Protein 3CK2 (pdb70)

Solvent-accessible surface area: 8271 Å² total

Sequence (171 aa):
AAKQTIIVSDSHGDSLIVEEVRDRYVGKVDAVFHNGDSELRPDSPLWEGIRVVKGNDFYAGYPERLVTELGSTKIIQTHGHLFDINFNFQKLDYWAQEEEAAICLYGHLHVPSAWLEGKILFLNPGSISQPRGTIRECLYARVEIDDSYFKVDFLTRDHEVYPGLSKEFSR

Secondary structure (DSSP, 8-state):
---EEEE----TT-HHHHHHHHHHHTTTSSEEEE-S---S-TT-GGGTTEEE------STT--SEEEEEETTEEEEEE-SGGGTTTT-SHHHHHHHHHTT-SEEE--SS--EEEEEETTEEEEEE--SSS--TT--S--EEEEEE-SSEEEEEEE-TTS-BPTT--EEEE-

Organism: Streptococcus pneumoniae serotype 4 (strain ATCC BAA-334 / TIGR4) (NCBI:txid170187)

B-factor: mean 24.15, std 7.86, range [8.37, 61.08]

GO terms:
  GO:0005515 protein binding (F, IPI)

Radius of gyration: 14.59 Å; Cα contacts (8 Å, |Δi|>4): 403; chains: 1; bounding box: 37×38×32 Å

Foldseek 3Di:
DDKFKEWEEQCAQPLVLLLVVCVVPQVPGQAYEYQENNLDDPPPPSCVRYQYAYDVNDDPDGHQKDWDCRPPAIEIGHACVVQVCVVPCPSVVVVCVVVVGQEYEYEPPLEFDWDADPNYIYTYQHAQHQHDDPDRFRWIWMWMDDQFWTWIFIAGSVGHGDPPHIDIDTD

Nearest PDB structures (foldseek):
  3ck2-assembly1_A  TM=1.004E+00  e=2.882E-40  Streptococcus pneumoniae TIGR4
  2a22-assembly1_A  TM=7.264E-01  e=3.451E-12  Cryptosporidium parvum
  5xcj-assembly1_A  TM=7.190E-01  e=1.284E-11  Entamoeba histolytica
  5xch-assembly2_B  TM=7.355E-01  e=2.722E-11  Entamoeba histolytica
  5xck-assembly2_B  TM=7.051E-01  e=3.284E-11  Entamoeba histolytica

Structure (mmCIF, N/CA/C/O backbone):
data_3CK2
#
_entry.id   3CK2
#
_cell.length_a   112.467
_cell.length_b   112.467
_cell.length_c   112.467
_cell.angle_alpha   90.00
_cell.angle_beta   90.00
_cell.angle_gamma   90.00
#
_symmetry.space_group_name_H-M   'I 21 3'
#
loop_
_entity.id
_entity.type
_entity.pdbx_description
1 polymer 'Conserved uncharacterized protein (predicted phosphoesterase COG0622)'
2 non-polymer 'MANGANESE (II) ION'
3 non-polymer 'CHLORIDE ION'
4 non-polymer 'S,R MESO-TARTARIC ACID'
5 water water
#
loop_
_atom_site.group_PDB
_atom_site.id
_atom_site.type_symbol
_atom_site.label_atom_id
_atom_site.label_alt_id
_atom_site.label_comp_id
_atom_site.label_asym_id
_atom_site.label_entity_id
_atom_site.label_seq_id
_atom_site.pdbx_PDB_ins_code
_atom_site.Cartn_x
_atom_site.Cartn_y
_atom_site.Cartn_z
_atom_site.occupancy
_atom_site.B_iso_or_equiv
_atom_site.auth_seq_id
_atom_site.auth_comp_id
_atom_site.auth_asym_id
_atom_site.auth_atom_id
_atom_site.pdbx_PDB_model_num
ATOM 1 N N . ALA A 1 3 ? 31.825 3.228 -21.717 1.00 16.61 0 ALA A N 1
ATOM 2 C CA . ALA A 1 3 ? 30.356 2.951 -21.717 1.00 17.13 0 ALA A CA 1
ATOM 3 C C . ALA A 1 3 ? 30.097 1.442 -21.783 1.00 17.31 0 ALA A C 1
ATOM 4 O O . ALA A 1 3 ? 30.609 0.773 -22.680 1.00 18.13 0 ALA A O 1
ATOM 14 N N . ALA A 1 5 ? 28.426 -2.267 -22.342 1.00 16.91 2 ALA A N 1
ATOM 15 C CA . ALA A 1 5 ? 27.676 -2.804 -23.470 1.00 16.96 2 ALA A CA 1
ATOM 16 C C . ALA A 1 5 ? 26.265 -3.062 -22.972 1.00 17.02 2 ALA A C 1
ATOM 17 O O . ALA A 1 5 ? 26.064 -3.389 -21.805 1.00 17.67 2 ALA A O 1
ATOM 19 N N . LYS A 1 6 ? 25.293 -2.884 -23.862 1.00 17.14 3 LYS A N 1
ATOM 20 C CA . LYS A 1 6 ? 23.894 -3.009 -23.518 1.00 16.99 3 LYS A CA 1
ATOM 21 C C . LYS A 1 6 ? 23.592 -4.449 -23.143 1.00 16.48 3 LYS A C 1
ATOM 22 O O . LYS A 1 6 ? 24.153 -5.378 -23.715 1.00 16.56 3 LYS A O 1
ATOM 28 N N . GLN A 1 7 ? 22.743 -4.616 -22.131 1.00 15.93 4 GLN A N 1
ATOM 29 C CA . GLN A 1 7 ? 22.290 -5.919 -21.691 1.00 15.23 4 GLN A CA 1
ATOM 30 C C . GLN A 1 7 ? 20.788 -6.001 -21.899 1.00 14.91 4 GLN A C 1
ATOM 31 O O . GLN A 1 7 ? 20.095 -4.976 -21.971 1.00 15.01 4 GLN A O 1
ATOM 37 N N . THR A 1 8 ? 20.315 -7.229 -22.053 1.00 13.93 5 THR A N 1
ATOM 38 C CA . THR A 1 8 ? 18.908 -7.533 -22.149 1.00 14.28 5 THR A CA 1
ATOM 39 C C . THR A 1 8 ? 18.648 -8.712 -21.213 1.00 15.42 5 THR A C 1
ATOM 40 O O . THR A 1 8 ? 19.367 -9.712 -21.244 1.00 14.78 5 THR A O 1
ATOM 44 N N . ILE A 1 9 ? 17.644 -8.568 -20.354 1.00 16.98 6 ILE A N 1
ATOM 45 C CA . ILE A 1 9 ? 17.213 -9.680 -19.524 1.00 17.17 6 ILE A CA 1
ATOM 46 C C . ILE A 1 9 ? 15.734 -9.935 -19.788 1.00 18.09 6 ILE A C 1
ATOM 47 O O . ILE A 1 9 ? 14.983 -9.032 -20.201 1.00 18.72 6 ILE A O 1
ATOM 52 N N . ILE A 1 10 ? 15.368 -11.196 -19.619 1.00 18.99 7 ILE A N 1
ATOM 53 C CA . ILE A 1 10 ? 13.993 -11.692 -19.745 1.00 19.27 7 ILE A CA 1
ATOM 54 C C . ILE A 1 10 ? 13.581 -12.204 -18.375 1.00 20.24 7 ILE A C 1
ATOM 55 O O . ILE A 1 10 ? 14.326 -12.993 -17.747 1.00 21.56 7 ILE A O 1
ATOM 60 N N . VAL A 1 11 ? 12.436 -11.699 -17.893 1.00 20.98 8 VAL A N 1
ATOM 61 C CA . VAL A 1 11 ? 11.920 -11.994 -16.557 1.00 20.55 8 VAL A CA 1
ATOM 62 C C . VAL A 1 11 ? 10.488 -12.509 -16.682 1.00 21.24 8 VAL A C 1
ATOM 63 O O . VAL A 1 11 ? 9.653 -11.843 -17.305 1.00 21.06 8 VAL A O 1
ATOM 75 N N . SER A 1 13 ? 7.313 -15.089 -14.284 1.00 21.14 10 SER A N 1
ATOM 76 C CA . SER A 1 13 ? 6.886 -15.435 -12.941 1.00 20.84 10 SER A CA 1
ATOM 77 C C . SER A 1 13 ? 5.498 -15.984 -12.917 1.00 20.55 10 SER A C 1
ATOM 78 O O . SER A 1 13 ? 4.659 -15.626 -13.745 1.00 18.96 10 SER A O 1
ATOM 81 N N . ASP A 1 14 ? 5.245 -16.827 -11.903 1.00 21.45 11 ASP A N 1
ATOM 82 C CA . ASP A 1 14 ? 3.871 -17.243 -11.547 1.00 20.74 11 ASP A CA 1
ATOM 83 C C . ASP A 1 14 ? 3.197 -17.908 -12.758 1.00 20.94 11 ASP A C 1
ATOM 84 O O . ASP A 1 14 ? 2.071 -17.564 -13.166 1.00 20.86 11 ASP A O 1
ATOM 89 N N . SER A 1 15 ? 3.921 -18.907 -13.274 1.00 20.93 12 SER A N 1
ATOM 90 C CA . SER A 1 15 ? 3.538 -19.740 -14.415 1.00 20.31 12 S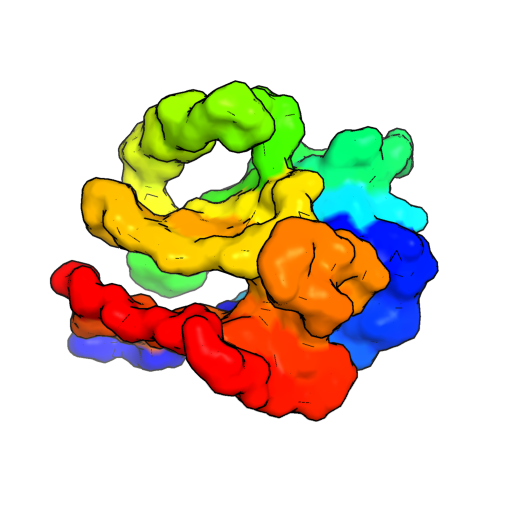ER A CA 1
ATOM 91 C C . SER A 1 15 ? 2.590 -20.910 -14.040 1.00 19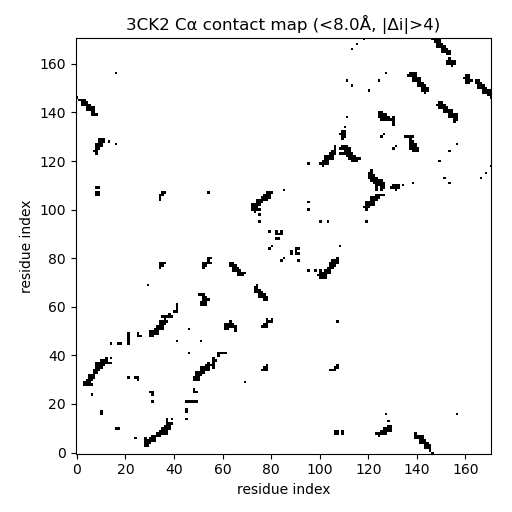.78 12 SER A C 1
ATOM 92 O O . SER A 1 15 ? 1.865 -21.390 -14.877 1.00 19.50 12 SER A O 1
ATOM 95 N N . HIS A 1 16 ? 2.619 -21.346 -12.787 1.00 19.57 13 HIS A N 1
ATOM 96 C CA . HIS A 1 16 ? 1.576 -22.174 -12.165 1.00 19.38 13 HIS A CA 1
ATOM 97 C C . HIS A 1 16 ? 1.193 -23.440 -12.927 1.00 19.24 13 HIS A C 1
ATOM 98 O O . HIS A 1 16 ? 0.028 -23.652 -13.301 1.00 18.13 13 HIS A O 1
ATOM 105 N N . GLY A 1 17 ? 2.199 -24.275 -13.128 1.00 18.77 14 GLY A N 1
ATOM 106 C CA . GLY A 1 17 ? 2.010 -25.590 -13.699 1.00 18.87 14 GLY A CA 1
ATOM 107 C C . GLY A 1 17 ? 2.043 -25.630 -15.213 1.00 19.05 14 GLY A C 1
ATOM 108 O O . GLY A 1 17 ? 1.959 -26.682 -15.793 1.00 18.6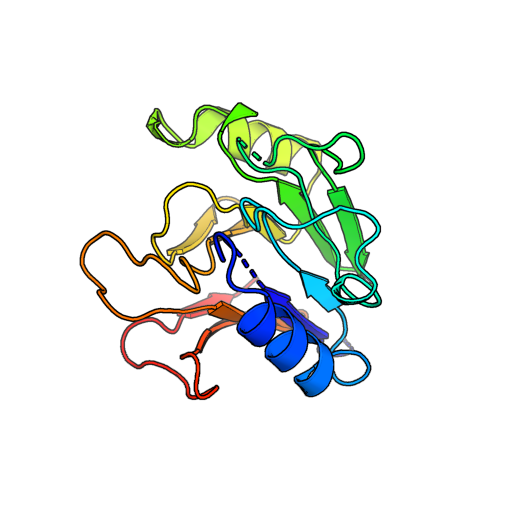6 14 GLY A O 1
ATOM 109 N N . ASP A 1 18 ? 2.200 -24.485 -15.854 1.00 20.09 15 ASP A N 1
ATOM 110 C CA . ASP A 1 18 ? 2.360 -24.425 -17.293 1.00 20.63 15 ASP A CA 1
ATOM 111 C C . ASP A 1 18 ? 3.855 -24.550 -17.610 1.00 21.12 15 ASP A C 1
ATOM 112 O O . ASP A 1 18 ? 4.635 -23.623 -17.451 1.00 21.23 15 ASP A O 1
ATOM 117 N N . SER A 1 19 ? 4.248 -25.745 -18.011 1.00 21.38 16 SER A N 1
ATOM 118 C CA . SER A 1 19 ? 5.613 -26.013 -18.357 1.00 22.21 16 SER A CA 1
ATOM 119 C C . SER A 1 19 ? 5.918 -25.697 -19.827 1.00 22.10 16 SER A C 1
ATOM 120 O O . SER A 1 19 ? 7.048 -25.371 -20.147 1.00 21.20 16 SER A O 1
ATOM 123 N N . LEU A 1 20 ? 4.915 -25.761 -20.708 1.00 23.27 17 LEU A N 1
ATOM 124 C CA . LEU A 1 20 ? 5.150 -25.457 -22.127 1.00 23.68 17 LEU A CA 1
ATOM 125 C C . LEU A 1 20 ? 5.543 -24.003 -22.264 1.00 23.38 17 LEU A C 1
ATOM 126 O O . LEU A 1 20 ? 6.412 -23.677 -23.078 1.00 22.30 17 LEU A O 1
ATOM 131 N N . ILE A 1 21 ? 4.939 -23.119 -21.464 1.00 23.44 18 ILE A N 1
ATOM 132 C CA . ILE A 1 21 ? 5.298 -21.685 -21.591 1.00 23.47 18 ILE A CA 1
ATOM 133 C C . ILE A 1 21 ? 6.720 -21.374 -21.108 1.00 23.41 18 ILE A C 1
ATOM 134 O O . ILE A 1 21 ? 7.425 -20.529 -21.668 1.00 24.46 18 ILE A O 1
ATOM 139 N N . VAL A 1 22 ? 7.129 -22.066 -20.066 1.00 23.82 19 VAL A N 1
ATOM 140 C CA . VAL A 1 22 ? 8.478 -21.942 -19.523 1.00 23.76 19 VAL A CA 1
ATOM 141 C C . VAL A 1 22 ? 9.531 -22.437 -20.534 1.00 23.63 19 VAL A C 1
ATOM 142 O O . VAL A 1 22 ? 10.554 -21.778 -20.745 1.00 23.70 19 VAL A O 1
ATOM 146 N N . GLU A 1 23 ? 9.262 -23.598 -21.136 1.00 23.90 20 GLU A N 1
ATOM 147 C CA . GLU A 1 23 ? 10.115 -24.187 -22.204 1.00 24.42 20 GLU A CA 1
ATOM 148 C C . GLU A 1 23 ? 10.213 -23.261 -23.430 1.00 23.94 20 GLU A C 1
ATOM 149 O O . GLU A 1 23 ? 11.274 -23.072 -23.990 1.00 23.30 20 GLU A O 1
ATOM 155 N N . GLU A 1 24 ? 9.075 -22.712 -23.836 1.00 24.72 21 GLU A N 1
ATOM 156 C CA . GLU A 1 24 ? 8.998 -21.825 -24.985 1.00 25.30 21 GLU A CA 1
ATOM 157 C C . GLU A 1 24 ? 9.834 -20.566 -24.785 1.00 24.89 21 GLU A C 1
ATOM 158 O O . GLU A 1 24 ? 10.559 -20.158 -25.688 1.00 26.04 21 GLU A O 1
ATOM 164 N N . VAL A 1 25 ? 9.738 -19.973 -23.605 1.00 23.89 22 VAL A N 1
ATOM 165 C CA . VAL A 1 25 ? 10.504 -18.770 -23.258 1.00 23.62 22 VAL A CA 1
ATOM 166 C C . VAL A 1 25 ? 12.015 -19.067 -23.071 1.00 23.43 22 VAL A C 1
ATOM 167 O O . VAL A 1 25 ? 12.875 -18.282 -23.525 1.00 22.56 22 VAL A O 1
ATOM 171 N N . ARG A 1 26 ? 12.328 -20.195 -22.424 1.00 23.65 23 ARG A N 1
ATOM 172 C CA . ARG A 1 26 ? 13.704 -20.677 -22.347 1.00 23.79 23 ARG A CA 1
ATOM 173 C C . ARG A 1 26 ? 14.309 -20.773 -23.755 1.00 23.25 23 ARG A C 1
ATOM 174 O O . ARG A 1 26 ? 15.338 -20.131 -24.054 1.00 22.66 23 ARG A O 1
ATOM 182 N N . ASP A 1 27 ? 13.665 -21.600 -24.577 1.00 22.62 24 ASP A N 1
ATOM 183 C CA . ASP A 1 27 ? 14.089 -21.888 -25.924 1.00 23.07 24 ASP A CA 1
ATOM 184 C C . ASP A 1 27 ? 14.258 -20.633 -26.782 1.00 22.97 24 ASP A C 1
ATOM 185 O O . ASP A 1 27 ? 15.168 -20.538 -27.596 1.00 22.87 24 ASP A O 1
ATOM 190 N N . ARG A 1 28 ? 13.358 -19.688 -26.623 1.00 22.95 25 ARG A N 1
ATOM 191 C CA . ARG A 1 28 ? 13.395 -18.483 -27.441 1.00 22.92 25 ARG A CA 1
ATOM 192 C C . ARG A 1 28 ? 14.602 -17.609 -27.112 1.00 22.97 25 ARG A C 1
ATOM 193 O O . ARG A 1 28 ? 15.228 -17.006 -28.000 1.00 23.54 25 ARG A O 1
ATOM 201 N N . TYR A 1 29 ? 14.945 -17.569 -25.832 1.00 22.95 26 TYR A N 1
ATOM 202 C CA . TYR A 1 29 ? 15.832 -16.542 -25.325 1.00 22.94 26 TYR A CA 1
ATOM 203 C C . TYR A 1 29 ? 17.182 -17.037 -24.784 1.00 23.46 26 TYR A C 1
ATOM 204 O O . TYR A 1 29 ? 18.168 -16.269 -24.798 1.00 23.53 26 TYR A O 1
ATOM 213 N N . VAL A 1 30 ? 17.253 -18.277 -24.279 1.00 23.90 27 VAL A N 1
ATOM 214 C CA . VAL A 1 30 ? 18.526 -18.718 -23.650 1.00 23.07 27 VAL A CA 1
ATOM 215 C C . VAL A 1 30 ? 19.642 -18.694 -24.696 1.00 23.67 27 VAL A C 1
ATOM 216 O O . VAL A 1 30 ? 19.474 -19.186 -25.823 1.00 23.98 27 VAL A O 1
ATOM 220 N N . GLY A 1 31 ? 20.745 -18.039 -24.335 1.00 23.12 28 GLY A N 1
ATOM 221 C CA . GLY A 1 31 ? 21.877 -17.877 -25.249 1.00 22.87 28 GLY A CA 1
ATOM 222 C C . GLY A 1 31 ? 21.758 -16.686 -26.183 1.00 22.47 28 GLY A C 1
ATOM 223 O O . GLY A 1 31 ? 22.711 -16.370 -26.878 1.00 21.95 28 GLY A O 1
ATOM 224 N N . LYS A 1 32 ? 20.597 -16.023 -26.197 1.00 21.86 29 LYS A N 1
ATOM 225 C CA . LYS A 1 32 ? 20.396 -14.834 -27.039 1.00 22.13 29 LYS A CA 1
ATOM 226 C C . LYS A 1 32 ? 20.208 -13.537 -26.250 1.00 21.23 29 LYS A C 1
ATOM 227 O O . LYS A 1 32 ? 20.180 -12.480 -26.837 1.00 20.87 29 LYS A O 1
ATOM 233 N N . VAL A 1 33 ? 20.051 -13.628 -24.937 1.00 20.48 30 VAL A N 1
ATOM 234 C CA . VAL A 1 33 ? 19.989 -12.463 -24.057 1.00 20.20 30 VAL A CA 1
ATOM 235 C C . VAL A 1 33 ? 21.009 -12.731 -22.944 1.00 20.29 30 VAL A C 1
ATOM 236 O O . VAL A 1 33 ? 21.539 -13.859 -22.830 1.00 19.74 30 VAL A O 1
ATOM 240 N N . ASP A 1 34 ? 21.292 -11.734 -22.107 1.00 20.31 31 ASP A N 1
ATOM 241 C CA . ASP A 1 34 ? 22.266 -11.940 -21.024 1.00 20.73 31 ASP A CA 1
ATOM 242 C C . ASP A 1 34 ? 21.799 -12.854 -19.881 1.00 21.15 31 ASP A C 1
ATOM 243 O O . ASP A 1 34 ? 22.610 -13.519 -19.279 1.00 21.62 31 ASP A O 1
ATOM 248 N N . ALA A 1 35 ? 20.498 -12.904 -19.597 1.00 21.54 32 ALA A N 1
ATOM 249 C CA . ALA A 1 35 ? 19.977 -13.755 -18.533 1.00 21.01 32 ALA A CA 1
ATOM 250 C C . ALA A 1 35 ? 18.478 -13.872 -18.684 1.00 21.41 32 ALA A C 1
ATOM 251 O O . ALA A 1 35 ? 17.830 -12.976 -19.223 1.00 20.78 32 ALA A O 1
ATOM 253 N N . VAL A 1 36 ? 17.943 -15.011 -18.212 1.00 22.18 33 VAL A N 1
ATOM 254 C CA . VAL A 1 36 ? 16.529 -15.280 -18.166 1.00 22.23 33 VAL A CA 1
ATOM 255 C C . VAL A 1 36 ? 16.173 -15.608 -16.733 1.00 22.67 33 VAL A C 1
ATOM 256 O O . VAL A 1 36 ? 16.795 -16.476 -16.136 1.00 23.58 33 VAL A O 1
ATOM 260 N N . PHE A 1 37 ? 15.151 -14.926 -16.192 1.00 22.57 34 PHE A N 1
ATOM 261 C CA . PHE A 1 37 ? 14.730 -15.097 -14.777 1.00 22.41 34 PHE A CA 1
ATOM 262 C C . PHE A 1 37 ? 13.295 -15.581 -14.603 1.00 22.02 34 PHE A C 1
ATOM 263 O O . PHE A 1 37 ? 12.391 -15.141 -15.309 1.00 22.63 34 PHE A O 1
ATOM 271 N N . HIS A 1 38 ? 13.073 -16.414 -13.599 1.00 21.60 35 HIS A N 1
ATOM 272 C CA . HIS A 1 38 ? 11.718 -16.830 -13.241 1.00 21.33 35 HIS A CA 1
ATOM 273 C C . HIS A 1 38 ? 11.593 -16.576 -11.756 1.00 21.36 35 HIS A C 1
ATOM 274 O O . HIS A 1 38 ? 12.412 -17.038 -11.006 1.00 22.38 35 HIS A O 1
ATOM 281 N N . ASN A 1 39 ? 10.593 -15.809 -11.333 1.00 21.36 36 ASN A N 1
ATOM 282 C CA . ASN A 1 39 ? 10.520 -15.331 -9.952 1.00 21.19 36 ASN A CA 1
ATOM 283 C C . ASN A 1 39 ? 9.626 -16.190 -9.038 1.00 21.32 36 ASN A C 1
ATOM 284 O O . ASN A 1 39 ? 9.240 -15.774 -7.943 1.00 20.41 36 ASN A O 1
ATOM 289 N N . GLY A 1 40 ? 9.306 -17.389 -9.523 1.00 22.01 37 GLY A N 1
ATOM 290 C CA . GLY A 1 40 ? 8.688 -18.431 -8.730 1.00 21.63 37 GLY A CA 1
ATOM 291 C C . GLY A 1 40 ? 7.218 -18.690 -8.985 1.00 21.87 37 GLY A C 1
ATOM 292 O O . GLY A 1 40 ? 6.557 -18.064 -9.825 1.00 22.05 37 GLY A O 1
ATOM 293 N N . ASP A 1 41 ? 6.710 -19.626 -8.195 1.00 22.59 38 ASP A N 1
ATOM 294 C CA . ASP A 1 41 ? 5.373 -20.206 -8.349 1.00 21.98 38 ASP A CA 1
ATOM 295 C C . ASP A 1 41 ? 5.232 -20.836 -9.728 1.00 22.00 38 ASP A C 1
ATOM 296 O O . ASP A 1 41 ? 4.269 -20.594 -10.438 1.00 23.46 38 ASP A O 1
ATOM 301 N N . SER A 1 42 ? 6.220 -21.629 -10.116 1.00 21.83 39 SER A N 1
ATOM 302 C CA . SER A 1 42 ? 6.153 -22.405 -11.362 1.00 21.71 39 SER A CA 1
ATOM 303 C C . SER A 1 42 ? 5.368 -23.696 -11.187 1.00 21.71 39 SER A C 1
ATOM 304 O O . SER A 1 42 ? 4.723 -24.183 -12.133 1.00 21.24 39 SER A O 1
ATOM 307 N N . GLU A 1 43 ? 5.456 -24.250 -9.975 1.00 21.65 40 GLU A N 1
ATOM 308 C CA . GLU A 1 43 ? 4.870 -25.546 -9.609 1.00 21.99 40 GLU A CA 1
ATOM 309 C C . GLU A 1 43 ? 5.554 -26.722 -10.323 1.00 22.03 40 GLU A C 1
ATOM 310 O O . GLU A 1 43 ? 5.014 -27.814 -10.377 1.00 21.72 40 GLU A O 1
ATOM 316 N N . LEU A 1 44 ? 6.775 -26.467 -10.813 1.00 22.54 41 LEU A N 1
ATOM 317 C CA . LEU A 1 44 ? 7.631 -27.441 -11.467 1.00 22.37 41 LEU A CA 1
ATOM 318 C C . LEU A 1 44 ? 8.693 -27.913 -10.481 1.00 22.27 41 LEU A C 1
ATOM 319 O O . LEU A 1 44 ? 8.928 -27.279 -9.448 1.00 21.63 41 LEU A O 1
ATOM 324 N N . ARG A 1 45 ? 9.310 -29.037 -10.823 1.00 23.58 42 ARG A N 1
ATOM 325 C CA . ARG A 1 45 ? 10.474 -29.556 -10.119 1.00 25.01 42 ARG A CA 1
ATOM 326 C C . ARG A 1 45 ? 11.735 -28.742 -10.387 1.00 25.25 42 ARG A C 1
ATOM 327 O O . ARG A 1 45 ? 11.944 -28.297 -11.519 1.00 24.35 42 ARG A O 1
ATOM 335 N N . PRO A 1 46 ? 12.518 -28.455 -9.319 1.00 26.10 43 PRO A N 1
ATOM 336 C CA . PRO A 1 46 ? 13.809 -27.738 -9.428 1.00 26.05 43 PRO A CA 1
ATOM 337 C C . PRO A 1 46 ? 14.840 -28.438 -10.302 1.00 25.22 43 PRO A C 1
ATOM 338 O O . PRO A 1 46 ? 15.672 -27.786 -10.876 1.00 25.07 43 PRO A O 1
ATOM 342 N N . ASP A 1 47 ? 14.744 -29.748 -10.415 1.00 25.11 44 ASP A N 1
ATOM 343 C CA . ASP A 1 47 ? 15.607 -30.504 -11.316 1.00 25.67 44 ASP A CA 1
ATOM 344 C C . ASP A 1 47 ? 15.062 -30.614 -12.739 1.00 25.23 44 ASP A C 1
ATOM 345 O O . ASP A 1 47 ? 15.660 -31.284 -13.551 1.00 25.14 44 ASP A O 1
ATOM 350 N N . SER A 1 48 ? 13.946 -29.950 -13.054 1.00 25.31 45 SER A N 1
ATOM 351 C CA . SER A 1 48 ? 13.496 -29.886 -14.445 1.00 24.86 45 SER A CA 1
ATOM 352 C C . SER A 1 48 ? 14.599 -29.352 -15.369 1.00 24.72 45 SER A C 1
ATOM 353 O O . SER A 1 48 ? 15.257 -28.339 -15.067 1.00 24.80 45 SER A O 1
ATOM 356 N N . PRO A 1 49 ? 14.795 -30.024 -16.513 1.00 24.85 46 PRO A N 1
ATOM 357 C CA . PRO A 1 49 ? 15.736 -29.494 -17.503 1.00 24.72 46 PRO A CA 1
ATOM 358 C C . PRO A 1 49 ? 15.270 -28.215 -18.169 1.00 24.55 46 PRO A C 1
ATOM 359 O O . PRO A 1 49 ? 16.061 -27.577 -18.839 1.00 24.95 46 PRO A O 1
ATOM 363 N N . LEU A 1 50 ? 14.009 -27.832 -17.959 1.00 25.08 47 LEU A N 1
ATOM 364 C CA . LEU A 1 50 ? 13.482 -26.525 -18.375 1.00 24.88 47 LEU A CA 1
ATOM 365 C C . LEU A 1 50 ? 14.184 -25.340 -17.699 1.00 24.90 47 LEU A C 1
ATOM 366 O O . LEU A 1 50 ? 14.132 -24.210 -18.204 1.00 25.22 47 LEU A O 1
ATOM 371 N N . TRP A 1 51 ? 14.869 -25.593 -16.583 1.00 24.34 48 TRP A N 1
ATOM 372 C CA . TRP A 1 51 ? 15.537 -24.525 -15.857 1.00 24.35 48 TRP A CA 1
ATOM 373 C C . TRP A 1 51 ? 16.953 -24.251 -16.329 1.00 24.17 48 TRP A C 1
ATOM 374 O O . TRP A 1 51 ? 17.607 -23.356 -15.780 1.00 24.30 48 TRP A O 1
ATOM 385 N N . GLU A 1 52 ? 17.435 -25.020 -17.298 1.00 23.76 49 GLU A N 1
ATOM 386 C CA . GLU A 1 52 ? 18.780 -24.803 -17.844 1.00 23.65 49 GLU A CA 1
ATOM 387 C C . GLU A 1 52 ? 18.788 -23.470 -18.572 1.00 23.12 49 GLU A C 1
ATOM 388 O O . GLU A 1 52 ? 17.986 -23.254 -19.483 1.00 23.46 49 GLU A O 1
ATOM 394 N N . GLY A 1 53 ? 19.689 -22.587 -18.146 1.00 22.88 50 GLY A N 1
ATOM 395 C CA . GLY A 1 53 ? 19.802 -21.222 -18.656 1.00 23.02 50 GLY A CA 1
ATOM 396 C C . GLY A 1 53 ? 18.993 -20.166 -17.887 1.00 23.19 50 GLY A C 1
ATOM 397 O O . GLY A 1 53 ? 19.145 -18.958 -18.154 1.00 23.11 50 GLY A O 1
ATOM 398 N N . ILE A 1 54 ? 18.166 -20.605 -16.922 1.00 22.55 51 ILE A N 1
ATOM 399 C CA . ILE A 1 54 ? 17.232 -19.721 -16.221 1.00 22.46 51 ILE A CA 1
ATOM 400 C C . ILE A 1 54 ? 17.595 -19.564 -14.746 1.00 22.78 51 ILE A C 1
ATOM 401 O O . ILE A 1 54 ? 17.925 -20.548 -14.103 1.00 23.36 51 ILE A O 1
ATOM 406 N N . ARG A 1 55 ? 17.512 -18.334 -14.218 1.00 22.56 52 ARG A N 1
ATOM 407 C CA . ARG A 1 55 ? 17.676 -18.100 -12.781 1.00 22.37 52 ARG A CA 1
ATOM 408 C C . ARG A 1 55 ? 16.329 -18.097 -12.095 1.00 21.94 52 ARG A C 1
ATOM 409 O O . ARG A 1 55 ? 15.521 -17.212 -12.350 1.00 22.28 52 ARG A O 1
ATOM 417 N N . VAL A 1 56 ? 16.094 -19.063 -11.207 1.00 21.09 53 VAL A N 1
ATOM 418 C CA . VAL A 1 56 ? 14.736 -19.279 -10.615 1.00 20.86 53 VAL A CA 1
ATOM 419 C C . VAL A 1 56 ? 14.762 -19.301 -9.085 1.00 20.33 53 VAL A C 1
ATOM 420 O O . VAL A 1 56 ? 15.665 -19.848 -8.454 1.00 19.72 53 VAL A O 1
ATOM 424 N N . VAL A 1 57 ? 13.768 -18.661 -8.495 1.00 21.33 54 VAL A N 1
ATOM 425 C CA . VAL A 1 57 ? 13.634 -18.603 -7.008 1.00 20.88 54 VAL A CA 1
ATOM 426 C C . VAL A 1 57 ? 12.330 -19.306 -6.559 1.00 21.73 54 VAL A C 1
ATOM 427 O O . VAL A 1 57 ? 11.459 -19.636 -7.381 1.00 22.14 54 VAL A O 1
ATOM 431 N N . LYS A 1 58 ? 12.236 -19.565 -5.257 1.00 21.82 55 LYS A N 1
ATOM 432 C CA . LYS A 1 58 ? 11.102 -20.267 -4.708 1.00 21.28 55 LYS A CA 1
ATOM 433 C C . LYS A 1 58 ? 9.888 -19.368 -4.440 1.00 20.75 55 LYS A C 1
ATOM 434 O O . LYS A 1 58 ? 10.005 -18.364 -3.747 1.00 19.44 55 LYS A O 1
ATOM 440 N N . GLY A 1 59 ? 8.727 -19.802 -4.943 1.00 19.88 56 GLY A N 1
ATOM 441 C CA . GLY A 1 59 ? 7.453 -19.208 -4.590 1.00 19.80 56 GLY A CA 1
ATOM 442 C C . GLY A 1 59 ? 6.766 -19.949 -3.453 1.00 19.40 56 GLY A C 1
ATOM 443 O O . GLY A 1 59 ? 7.129 -21.086 -3.114 1.00 19.31 56 GLY A O 1
ATOM 444 N N . ASN A 1 60 ? 5.757 -19.328 -2.853 1.00 19.17 57 ASN A N 1
ATOM 445 C CA . ASN A 1 60 ? 5.001 -20.037 -1.804 1.00 18.76 57 ASN A CA 1
ATOM 446 C C . ASN A 1 60 ? 4.237 -21.292 -2.293 1.00 18.07 57 ASN A C 1
ATOM 447 O O . ASN A 1 60 ? 3.927 -22.170 -1.486 1.00 18.90 57 ASN A O 1
ATOM 460 N N . ASP A 1 62 ? 5.492 -23.331 -4.568 1.00 17.17 59 ASP A N 1
ATOM 461 C CA . ASP A 1 62 ? 6.529 -24.282 -4.920 1.00 17.17 59 ASP A CA 1
ATOM 462 C C . ASP A 1 62 ? 6.835 -25.108 -3.681 1.00 16.53 59 ASP A C 1
ATOM 463 O O . ASP A 1 62 ? 7.326 -24.566 -2.683 1.00 18.05 59 ASP A O 1
ATOM 468 N N . PHE A 1 63 ? 6.523 -26.398 -3.723 1.00 15.80 60 PHE A N 1
ATOM 469 C CA . PHE A 1 63 ? 6.561 -27.221 -2.518 1.00 15.89 60 PHE A CA 1
ATOM 470 C C . PHE A 1 63 ? 7.790 -28.115 -2.434 1.00 16.19 60 PHE A C 1
ATOM 471 O O . PHE A 1 63 ? 8.198 -28.467 -1.346 1.00 17.14 60 PHE A O 1
ATOM 479 N N . TYR A 1 64 ? 8.390 -28.411 -3.588 1.00 16.38 61 TYR A N 1
ATOM 480 C CA . TYR A 1 64 ? 9.608 -29.170 -3.682 1.00 16.52 61 TYR A CA 1
ATOM 481 C C . TYR A 1 64 ? 10.780 -28.379 -3.117 1.00 16.31 61 TYR A C 1
ATOM 482 O O . TYR A 1 64 ? 10.941 -27.130 -3.370 1.00 16.94 61 TYR A O 1
ATOM 491 N N . ALA A 1 65 ? 11.616 -29.123 -2.393 1.00 15.22 62 ALA A N 1
ATOM 492 C CA . ALA A 1 65 ? 12.916 -28.647 -1.929 1.00 14.76 62 ALA A CA 1
ATOM 493 C C . ALA A 1 65 ? 13.818 -28.361 -3.137 1.00 14.53 62 ALA A C 1
ATOM 494 O O . ALA A 1 65 ? 13.751 -29.048 -4.178 1.00 14.94 62 ALA A O 1
ATOM 496 N N . GLY A 1 66 ? 14.657 -27.337 -3.002 1.00 14.24 63 GLY A N 1
ATOM 497 C CA . GLY A 1 66 ? 15.725 -27.086 -3.953 1.00 14.32 63 GLY A CA 1
ATOM 498 C C . GLY A 1 66 ? 15.714 -25.753 -4.671 1.00 14.72 63 GLY A C 1
ATOM 499 O O . GLY A 1 66 ? 16.616 -25.484 -5.462 1.00 14.48 63 GLY A O 1
ATOM 500 N N . TY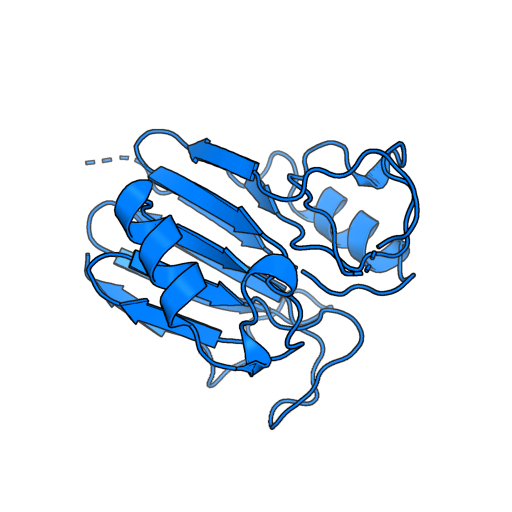R A 1 67 ? 14.691 -24.932 -4.452 1.00 14.99 64 TYR A N 1
ATOM 501 C CA . TYR A 1 67 ? 14.707 -23.591 -4.992 1.00 15.40 64 TYR A CA 1
ATOM 502 C C . TYR A 1 67 ? 15.258 -22.664 -3.924 1.00 15.77 64 TYR A C 1
ATOM 503 O O . TYR A 1 67 ? 14.873 -22.784 -2.753 1.00 16.29 64 TYR A O 1
ATOM 512 N N . PRO A 1 68 ? 16.126 -21.704 -4.320 1.00 16.17 65 PRO A N 1
ATOM 513 C CA . PRO A 1 68 ? 16.543 -20.711 -3.328 1.00 16.69 65 PRO A CA 1
ATOM 514 C C . PRO A 1 68 ? 15.444 -19.664 -3.079 1.00 16.36 65 PRO A C 1
ATOM 515 O O . PRO A 1 68 ? 14.689 -19.307 -3.985 1.00 16.17 65 PRO A O 1
ATOM 519 N N . GLU A 1 69 ? 15.371 -19.179 -1.848 1.00 16.73 66 GLU A N 1
ATOM 520 C CA . GLU A 1 69 ? 14.509 -18.048 -1.506 1.00 17.65 66 GLU A CA 1
ATOM 521 C C . GLU A 1 69 ? 14.906 -16.725 -2.161 1.00 17.45 66 GLU A C 1
ATOM 522 O O . GLU A 1 69 ? 14.050 -15.953 -2.563 1.00 17.98 66 GLU A O 1
ATOM 528 N N . ARG A 1 70 ? 16.205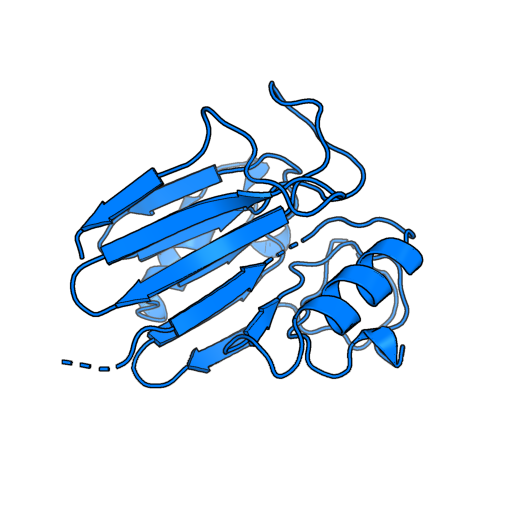 -16.478 -2.232 1.00 17.42 67 ARG A N 1
ATOM 529 C CA . ARG A 1 70 ? 16.766 -15.287 -2.848 1.00 17.41 67 ARG A CA 1
ATOM 530 C C . ARG A 1 70 ? 17.873 -15.716 -3.756 1.00 17.01 67 ARG A C 1
ATOM 531 O O . ARG A 1 70 ? 18.544 -16.712 -3.519 1.00 16.26 67 ARG A O 1
ATOM 539 N N . LEU A 1 71 ? 18.103 -14.924 -4.783 1.00 17.84 68 LEU A N 1
ATOM 540 C CA . LEU A 1 71 ? 19.216 -15.175 -5.711 1.00 17.71 68 LEU A CA 1
ATOM 541 C C . LEU A 1 71 ? 19.796 -13.832 -6.118 1.00 17.61 68 LEU A C 1
ATOM 542 O O . LEU A 1 71 ? 19.052 -12.895 -6.470 1.00 17.20 68 LEU A O 1
ATOM 547 N N . VAL A 1 72 ? 21.125 -13.745 -6.024 1.00 18.24 69 VAL A N 1
ATOM 548 C CA . VAL A 1 72 ? 21.896 -12.601 -6.511 1.00 18.69 69 VAL A CA 1
ATOM 549 C C . VAL A 1 72 ? 22.602 -12.996 -7.804 1.00 19.37 69 VAL A C 1
ATOM 550 O O . VAL A 1 72 ? 23.318 -13.984 -7.850 1.00 20.28 69 VAL A O 1
ATOM 554 N N . THR A 1 73 ? 22.389 -12.217 -8.838 1.00 21.07 70 THR A N 1
ATOM 555 C CA . THR A 1 73 ? 22.978 -12.446 -10.128 1.00 21.50 70 THR A CA 1
ATOM 556 C C . THR A 1 73 ? 23.728 -11.183 -10.532 1.00 22.48 70 THR A C 1
ATOM 557 O O . THR A 1 73 ? 23.156 -10.144 -10.694 1.00 22.29 70 THR A O 1
ATOM 561 N N . GLU A 1 74 ? 25.035 -11.276 -10.639 1.00 23.55 71 GLU A N 1
ATOM 562 C CA . GLU A 1 74 ? 25.824 -10.125 -11.001 1.00 25.21 71 GLU A CA 1
ATOM 563 C C . GLU A 1 74 ? 26.095 -10.253 -12.452 1.00 25.12 71 GLU A C 1
ATOM 564 O O . GLU A 1 74 ? 26.636 -11.229 -12.900 1.00 24.71 71 GLU A O 1
ATOM 570 N N . LEU A 1 75 ? 25.651 -9.267 -13.193 1.00 20.00 72 LEU A N 1
ATOM 571 C CA . LEU A 1 75 ? 25.713 -9.332 -14.615 1.00 20.00 72 LEU A CA 1
ATOM 572 C C . LEU A 1 75 ? 26.561 -8.171 -15.011 1.00 20.00 72 LEU A C 1
ATOM 573 O O . LEU A 1 75 ? 26.115 -7.044 -14.978 1.00 25.78 72 LEU A O 1
ATOM 578 N N . GLY A 1 76 ? 27.812 -8.449 -15.338 1.00 25.07 73 GLY A N 1
ATOM 579 C CA . GLY A 1 76 ? 28.796 -7.408 -15.477 1.00 24.79 73 GLY A CA 1
ATOM 580 C C . GLY A 1 76 ? 28.706 -6.452 -14.325 1.00 24.78 73 GLY A C 1
ATOM 581 O O . GLY A 1 76 ? 28.828 -6.824 -13.190 1.00 24.56 73 GLY A O 1
ATOM 582 N N . SER A 1 77 ? 28.453 -5.205 -14.637 1.00 24.57 74 SER A N 1
ATOM 583 C CA . SER A 1 77 ? 28.350 -4.131 -13.656 1.00 24.50 74 SER A CA 1
ATOM 584 C C . SER A 1 77 ? 26.944 -3.979 -13.069 1.00 24.48 74 SER A C 1
ATOM 585 O O . SER A 1 77 ? 26.715 -3.092 -12.240 1.00 24.42 74 SER A O 1
ATOM 588 N N . THR A 1 78 ? 26.017 -4.858 -13.477 1.00 24.50 75 THR A N 1
ATOM 589 C CA . THR A 1 78 ? 24.634 -4.837 -13.020 1.00 24.11 75 THR A CA 1
ATOM 590 C C . THR A 1 78 ? 24.330 -5.922 -11.987 1.00 23.84 75 THR A C 1
ATOM 591 O O . THR A 1 78 ? 24.288 -7.099 -12.322 1.00 24.47 75 THR A O 1
ATOM 595 N N . LYS A 1 79 ? 24.096 -5.518 -10.739 1.00 23.33 76 LYS A N 1
ATOM 596 C CA . LYS A 1 79 ? 23.682 -6.438 -9.675 1.00 22.95 76 LYS A CA 1
ATOM 597 C C . LYS A 1 79 ? 22.148 -6.539 -9.591 1.00 23.38 76 LYS A C 1
ATOM 598 O O . LYS A 1 79 ? 21.444 -5.562 -9.258 1.00 23.56 76 LYS A O 1
ATOM 604 N N . ILE A 1 80 ? 21.660 -7.741 -9.886 1.00 22.42 77 ILE A N 1
ATOM 605 C CA . ILE A 1 80 ? 20.274 -8.059 -9.905 1.00 22.29 77 ILE A CA 1
ATOM 606 C C . ILE A 1 80 ? 20.036 -8.938 -8.654 1.00 22.72 77 ILE A C 1
ATOM 607 O O . ILE A 1 80 ? 20.805 -9.864 -8.371 1.00 21.29 77 ILE A O 1
ATOM 612 N N . ILE A 1 81 ? 18.997 -8.599 -7.889 1.00 23.05 78 ILE A N 1
ATOM 613 C CA . ILE A 1 81 ? 18.525 -9.431 -6.797 1.00 22.64 78 ILE A CA 1
ATOM 614 C C . ILE A 1 81 ? 17.104 -9.860 -7.170 1.00 23.24 78 ILE A C 1
ATOM 615 O O . ILE A 1 81 ? 16.432 -9.205 -7.947 1.00 22.74 78 ILE A O 1
ATOM 620 N N . GLN A 1 82 ? 16.691 -10.986 -6.618 1.00 23.69 79 GLN A N 1
ATOM 621 C CA . GLN A 1 82 ? 15.543 -11.719 -7.077 1.00 24.04 79 GLN A CA 1
ATOM 622 C C . GLN A 1 82 ? 14.948 -12.511 -5.926 1.00 23.93 79 GLN A C 1
ATOM 623 O O . GLN A 1 82 ? 15.651 -13.248 -5.224 1.00 24.02 79 GLN A O 1
ATOM 629 N N . THR A 1 83 ? 13.646 -12.378 -5.754 1.00 23.65 80 THR A N 1
ATOM 630 C CA . THR A 1 83 ? 12.920 -13.122 -4.724 1.00 23.68 80 THR A CA 1
ATOM 631 C C . THR A 1 83 ? 11.485 -13.235 -5.179 1.00 23.24 80 THR A C 1
ATOM 632 O O . THR A 1 83 ? 11.065 -12.486 -6.058 1.00 23.50 80 THR A O 1
ATOM 636 N N . HIS A 1 84 ? 10.724 -14.178 -4.624 1.00 23.71 81 HIS A N 1
ATOM 637 C CA . HIS A 1 84 ? 9.290 -14.237 -4.945 1.00 23.08 81 HIS A CA 1
ATOM 638 C C . HIS A 1 84 ? 8.535 -13.050 -4.370 1.00 22.35 81 HIS A C 1
ATOM 639 O O . HIS A 1 84 ? 7.870 -12.333 -5.092 1.00 22.95 81 HIS A O 1
ATOM 646 N N . GLY A 1 85 ? 8.652 -12.829 -3.075 1.00 23.17 82 GLY A N 1
ATOM 647 C CA . GLY A 1 85 ? 8.067 -11.632 -2.415 1.00 23.23 82 GLY A CA 1
ATOM 648 C C . GLY A 1 85 ? 7.297 -11.935 -1.145 1.00 23.14 82 GLY A C 1
ATOM 649 O O . GLY A 1 85 ? 7.199 -11.097 -0.284 1.00 23.19 82 GLY A O 1
ATOM 650 N N . HIS A 1 86 ? 6.793 -13.157 -1.029 1.00 23.21 83 HIS A N 1
ATOM 651 C CA . HIS A 1 86 ? 6.003 -13.584 0.118 1.00 23.84 83 HIS A CA 1
ATOM 652 C C . HIS A 1 86 ? 6.751 -13.537 1.444 1.00 24.75 83 HIS A C 1
ATOM 653 O O . HIS A 1 86 ? 6.141 -13.290 2.512 1.00 25.96 83 HIS A O 1
ATOM 660 N N . LEU A 1 87 ? 8.061 -13.762 1.379 1.00 24.97 84 LEU A N 1
ATOM 661 C CA . LEU A 1 87 ? 8.874 -13.751 2.560 1.00 25.64 84 LEU A CA 1
ATOM 662 C C . LEU A 1 87 ? 9.199 -12.328 2.973 1.00 26.04 84 LEU A C 1
ATOM 663 O O . LEU A 1 87 ? 9.773 -12.153 4.040 1.00 26.79 84 LEU A O 1
ATOM 668 N N . PHE A 1 88 ? 8.837 -11.332 2.143 1.00 26.04 85 PHE A N 1
ATOM 669 C CA . PHE A 1 88 ? 9.018 -9.904 2.469 1.00 25.99 85 PHE A CA 1
ATOM 670 C C . PHE A 1 88 ? 7.671 -9.207 2.775 1.00 25.77 85 PHE A C 1
ATOM 671 O O . PHE A 1 88 ? 7.613 -8.010 2.985 1.00 24.52 85 PHE A O 1
ATOM 679 N N . ASP A 1 89 ? 6.595 -9.990 2.800 1.00 26.12 86 ASP A N 1
ATOM 680 C CA . ASP A 1 89 ? 5.261 -9.477 3.091 1.00 26.40 86 ASP A CA 1
ATOM 681 C C . ASP A 1 89 ? 4.918 -8.311 2.180 1.00 25.86 86 ASP A C 1
ATOM 682 O O . ASP A 1 89 ? 4.421 -7.279 2.641 1.00 24.82 86 ASP A O 1
ATOM 687 N N . ILE A 1 90 ? 5.177 -8.490 0.891 1.00 26.16 87 ILE A N 1
ATOM 688 C CA . ILE A 1 90 ? 4.964 -7.408 -0.081 1.00 26.83 87 ILE A CA 1
ATOM 689 C C . ILE A 1 90 ? 3.482 -7.038 -0.279 1.00 27.23 87 ILE A C 1
ATOM 690 O O . ILE A 1 90 ? 3.197 -5.956 -0.753 1.00 27.41 87 ILE A O 1
ATOM 695 N N . ASN A 1 91 ? 2.554 -7.909 0.136 1.00 27.78 88 ASN A N 1
ATOM 696 C CA . ASN A 1 91 ? 1.119 -7.562 0.131 1.00 27.38 88 ASN A CA 1
ATOM 697 C C . ASN A 1 91 ? 0.800 -6.553 1.241 1.00 27.22 88 ASN A C 1
ATOM 698 O O . ASN A 1 91 ? -0.192 -5.850 1.200 1.00 25.67 88 ASN A O 1
ATOM 703 N N . PHE A 1 92 ? 1.653 -6.516 2.256 1.00 27.39 89 PHE A N 1
ATOM 704 C CA . PHE A 1 92 ? 1.562 -5.492 3.283 1.00 27.47 89 PHE A CA 1
ATOM 705 C C . PHE A 1 92 ? 2.123 -4.177 2.697 1.00 27.42 89 PHE A C 1
ATOM 706 O O . PHE A 1 92 ? 1.373 -3.258 2.442 1.00 27.43 89 PHE A O 1
ATOM 714 N N . ASN A 1 93 ? 3.428 -4.114 2.473 1.00 27.82 90 ASN A N 1
ATOM 715 C CA . ASN A 1 93 ? 4.060 -3.008 1.762 1.00 28.21 90 ASN A CA 1
ATOM 716 C C . ASN A 1 93 ? 5.437 -3.434 1.270 1.00 28.59 90 ASN A C 1
ATOM 717 O O . ASN A 1 93 ? 5.833 -4.572 1.462 1.00 29.07 90 ASN A O 1
ATOM 722 N N . PHE A 1 94 ? 6.172 -2.522 0.648 1.00 29.47 91 PHE A N 1
ATOM 723 C CA . PHE A 1 94 ? 7.443 -2.854 0.041 1.00 29.91 91 PHE A CA 1
ATOM 724 C C . PHE A 1 94 ? 8.636 -2.399 0.884 1.00 30.59 91 PHE A C 1
ATOM 725 O O . PHE A 1 94 ? 9.758 -2.431 0.402 1.00 31.44 91 PHE A O 1
ATOM 733 N N . GLN A 1 95 ? 8.414 -2.013 2.140 1.00 30.92 92 GLN A N 1
ATOM 734 C CA . GLN A 1 95 ? 9.492 -1.521 2.990 1.00 31.26 92 GLN A CA 1
ATOM 735 C C . GLN A 1 95 ? 10.569 -2.580 3.290 1.00 31.62 92 GLN A C 1
ATOM 736 O O . GLN A 1 95 ? 11.758 -2.267 3.308 1.00 31.95 92 GLN A O 1
ATOM 742 N N . LYS A 1 96 ? 10.155 -3.823 3.531 1.00 31.32 93 LYS A N 1
ATOM 743 C CA . LYS A 1 96 ? 11.104 -4.899 3.763 1.00 31.37 93 LYS A CA 1
ATOM 744 C C . LYS A 1 96 ? 11.869 -5.243 2.472 1.00 30.89 93 LYS A C 1
ATOM 745 O O . LYS A 1 96 ? 13.074 -5.389 2.489 1.00 30.43 93 LYS A O 1
ATOM 751 N N . LEU A 1 97 ? 11.167 -5.361 1.356 1.00 31.41 94 LEU A N 1
ATOM 752 C CA . LEU A 1 97 ? 11.843 -5.600 0.072 1.00 31.58 94 LEU A CA 1
ATOM 753 C C . LEU A 1 97 ? 12.849 -4.477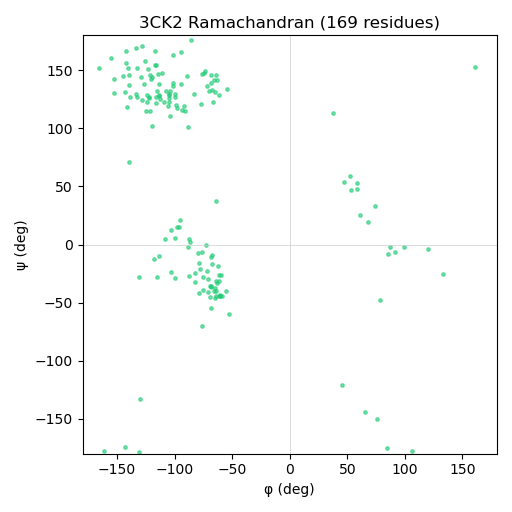 -0.288 1.00 31.83 94 LEU A C 1
ATOM 754 O O . LEU A 1 97 ? 13.968 -4.749 -0.708 1.00 32.09 94 LEU A O 1
ATOM 759 N N . ASP A 1 98 ? 12.448 -3.228 -0.098 1.00 31.73 95 ASP A N 1
ATOM 760 C CA . ASP A 1 98 ? 13.309 -2.084 -0.375 1.00 31.68 95 ASP A CA 1
ATOM 761 C C . ASP A 1 98 ? 14.494 -2.011 0.610 1.00 31.86 95 ASP A C 1
ATOM 762 O O . ASP A 1 98 ? 15.584 -1.616 0.229 1.00 32.46 95 ASP A O 1
ATOM 767 N N . TYR A 1 99 ? 14.302 -2.373 1.872 1.00 31.23 96 TYR A N 1
ATOM 768 C CA . TYR A 1 99 ? 15.429 -2.382 2.803 1.00 31.17 96 TYR A CA 1
ATOM 769 C C . TYR A 1 99 ? 16.534 -3.356 2.336 1.00 31.02 96 TYR A C 1
ATOM 770 O O . TYR A 1 99 ? 17.723 -3.032 2.347 1.00 30.27 96 TYR A O 1
ATOM 779 N N . TRP A 1 100 ? 16.103 -4.538 1.893 1.00 31.16 97 TRP A N 1
ATOM 780 C CA . TRP A 1 100 ? 16.992 -5.590 1.410 1.00 30.76 97 TRP A CA 1
ATOM 781 C C . TRP A 1 100 ? 17.705 -5.120 0.172 1.00 30.54 97 TRP A C 1
ATOM 782 O O . TRP A 1 100 ? 18.892 -5.331 0.053 1.00 31.46 97 TRP A O 1
ATOM 793 N N . ALA A 1 101 ? 16.978 -4.486 -0.750 1.00 30.67 98 ALA A N 1
ATOM 794 C CA . ALA A 1 101 ? 17.545 -4.014 -2.015 1.00 30.38 98 ALA A CA 1
ATOM 795 C C . ALA A 1 101 ? 18.602 -2.936 -1.790 1.00 30.08 98 ALA A C 1
ATOM 796 O O . ALA A 1 101 ? 19.570 -2.814 -2.554 1.00 29.82 98 ALA A O 1
ATOM 798 N N . GLN A 1 102 ? 18.415 -2.157 -0.732 1.00 29.89 99 GLN A N 1
ATOM 799 C CA . GLN A 1 102 ? 19.332 -1.087 -0.413 1.00 29.96 99 GLN A CA 1
ATOM 800 C C . GLN A 1 102 ? 20.576 -1.665 0.261 1.00 29.48 99 GLN A C 1
ATOM 801 O O . GLN A 1 102 ? 21.697 -1.265 -0.065 1.00 29.05 99 GLN A O 1
ATOM 807 N N . GLU A 1 103 ? 20.393 -2.626 1.171 1.00 29.13 100 GLU A N 1
ATOM 808 C CA . GLU A 1 103 ? 21.551 -3.279 1.792 1.00 29.04 100 GLU A CA 1
ATOM 809 C C . GLU A 1 103 ? 22.415 -4.040 0.761 1.00 27.83 100 GLU A C 1
ATOM 810 O O . GLU A 1 103 ? 23.637 -4.085 0.886 1.00 27.54 100 GLU A O 1
ATOM 816 N N . GLU A 1 104 ? 21.773 -4.584 -0.271 1.00 26.61 101 GLU A N 1
ATOM 817 C CA . GLU A 1 104 ? 22.461 -5.244 -1.375 1.00 26.10 101 GLU A CA 1
ATOM 818 C C . GLU A 1 104 ? 23.059 -4.274 -2.381 1.00 25.31 101 GLU A C 1
ATOM 819 O O . GLU A 1 104 ? 23.871 -4.679 -3.198 1.00 25.15 101 GLU A O 1
ATOM 825 N N . GLU A 1 105 ? 22.631 -3.015 -2.352 1.00 24.91 102 GLU A N 1
ATOM 826 C CA . GLU A 1 105 ? 22.948 -2.043 -3.394 1.00 24.57 102 GLU A CA 1
ATOM 827 C C . GLU A 1 105 ? 22.720 -2.624 -4.804 1.00 23.83 102 GLU A C 1
ATOM 828 O O . GLU A 1 105 ? 23.606 -2.600 -5.657 1.00 23.18 102 GLU A O 1
ATOM 834 N N . ALA A 1 106 ? 21.509 -3.137 -5.027 1.00 22.95 103 ALA A N 1
ATOM 835 C CA . ALA A 1 106 ? 21.132 -3.753 -6.302 1.00 22.43 103 ALA A CA 1
ATOM 836 C C . ALA A 1 106 ? 20.900 -2.677 -7.387 1.00 21.69 103 ALA A C 1
ATOM 837 O O . ALA A 1 106 ? 20.462 -1.573 -7.076 1.00 21.65 103 ALA A O 1
ATOM 839 N N . ALA A 1 107 ? 21.198 -2.991 -8.645 1.00 20.90 104 ALA A N 1
ATOM 840 C CA . ALA A 1 107 ? 20.713 -2.176 -9.762 1.00 21.35 104 ALA A CA 1
ATOM 841 C C . ALA A 1 107 ? 19.204 -2.456 -9.987 1.00 21.34 104 ALA A C 1
ATOM 842 O O . ALA A 1 107 ? 18.404 -1.546 -10.284 1.00 21.10 104 ALA A O 1
ATOM 844 N N . ILE A 1 108 ? 18.843 -3.733 -9.843 1.00 20.93 105 ILE A N 1
ATOM 845 C CA . ILE A 1 108 ? 17.523 -4.239 -10.176 1.00 20.84 105 ILE A CA 1
ATOM 846 C C . ILE A 1 108 ? 17.084 -5.251 -9.113 1.00 20.82 105 ILE A C 1
ATOM 847 O O . ILE A 1 108 ? 17.872 -6.073 -8.661 1.00 21.35 105 ILE A O 1
ATOM 852 N N . CYS A 1 109 ? 15.828 -5.147 -8.712 1.00 20.87 106 CYS A N 1
ATOM 853 C CA . CYS A 1 109 ? 15.197 -6.044 -7.755 1.00 20.59 106 CYS A CA 1
ATOM 854 C C . CYS A 1 109 ? 13.970 -6.694 -8.422 1.00 20.40 106 CYS A C 1
ATOM 855 O O . CYS A 1 109 ? 13.028 -6.036 -8.796 1.00 20.13 106 CYS A O 1
ATOM 858 N N . LEU A 1 110 ? 14.038 -7.999 -8.603 1.00 20.99 107 LEU A N 1
ATOM 859 C CA . LEU A 1 110 ? 13.040 -8.762 -9.322 1.00 20.89 107 LEU A CA 1
ATOM 860 C C . LEU A 1 110 ? 12.195 -9.509 -8.315 1.00 20.36 107 LEU A C 1
ATOM 861 O O . LEU A 1 110 ? 12.727 -10.136 -7.420 1.00 19.78 107 LEU A O 1
ATOM 866 N N . TYR A 1 111 ? 10.876 -9.426 -8.473 1.00 20.57 108 TYR A N 1
ATOM 867 C CA . TYR A 1 111 ? 9.932 -10.104 -7.579 1.00 20.52 108 TYR A CA 1
ATOM 868 C C . TYR A 1 111 ? 8.698 -10.663 -8.385 1.00 20.82 108 TYR A C 1
ATOM 869 O O . TYR A 1 111 ? 8.519 -10.362 -9.571 1.00 19.98 108 TYR A O 1
ATOM 878 N N . GLY A 1 112 ? 7.922 -11.541 -7.734 1.00 20.69 109 GLY A N 1
ATOM 879 C CA . GLY A 1 112 ? 6.706 -12.092 -8.280 1.00 20.11 109 GLY A CA 1
ATOM 880 C C . GLY A 1 112 ? 5.571 -11.945 -7.264 1.00 20.21 109 GLY A C 1
ATOM 881 O O . GLY A 1 112 ? 5.345 -10.863 -6.723 1.00 21.22 109 GLY A O 1
ATOM 882 N N . HIS A 1 113 ? 4.826 -13.031 -7.067 1.00 19.53 110 HIS A N 1
ATOM 883 C CA . HIS A 1 113 ? 3.848 -13.202 -5.999 1.00 18.98 110 HIS A CA 1
ATOM 884 C C . HIS A 1 113 ? 2.514 -12.492 -6.271 1.00 18.95 110 HIS A C 1
ATOM 885 O O . HIS A 1 113 ? 1.455 -13.125 -6.122 1.00 18.51 110 HIS A O 1
ATOM 892 N N . LEU A 1 114 ? 2.563 -11.216 -6.687 1.00 18.95 111 LEU A N 1
ATOM 893 C CA . LEU A 1 114 ? 1.344 -10.370 -6.879 1.00 18.37 111 LEU A CA 1
ATOM 894 C C . LEU A 1 114 ? 0.532 -10.617 -8.167 1.00 17.82 111 LEU A C 1
ATOM 895 O O . LEU A 1 114 ? -0.653 -10.297 -8.224 1.00 17.23 111 LEU A O 1
ATOM 900 N N . HIS A 1 115 ? 1.176 -11.219 -9.183 1.00 17.37 112 HIS A N 1
ATOM 901 C CA . HIS A 1 115 ? 0.560 -11.466 -10.486 1.00 16.83 112 HIS A CA 1
ATOM 902 C C . HIS A 1 115 ? 0.140 -10.157 -11.183 1.00 16.48 112 HIS A C 1
ATOM 903 O O . HIS A 1 115 ? -0.760 -10.159 -12.011 1.00 14.97 112 HIS A O 1
ATOM 910 N N . VAL A 1 116 ? 0.806 -9.054 -10.833 1.00 16.74 113 VAL A N 1
ATOM 911 C CA . VAL A 1 116 ? 0.509 -7.725 -11.363 1.00 16.68 113 VAL A CA 1
ATOM 912 C C . VAL A 1 116 ? 1.794 -7.150 -11.990 1.00 16.57 113 VAL A C 1
ATOM 913 O O . VAL A 1 116 ? 2.799 -6.988 -11.294 1.00 18.75 113 VAL A O 1
ATOM 917 N N . PRO A 1 117 ? 1.766 -6.789 -13.287 1.00 15.89 114 PRO A N 1
ATOM 918 C CA . PRO A 1 117 ? 2.989 -6.174 -13.863 1.00 15.67 114 PRO A CA 1
ATOM 919 C C . PRO A 1 117 ? 3.309 -4.785 -13.295 1.00 14.51 114 PRO A C 1
ATOM 920 O O . PRO A 1 117 ? 2.432 -3.952 -13.229 1.00 15.78 114 PRO A O 1
ATOM 924 N N . SER A 1 118 ? 4.547 -4.540 -12.912 1.00 14.71 115 SER A N 1
ATOM 925 C CA . SER A 1 118 ? 4.986 -3.254 -12.360 1.00 14.42 115 SER A CA 1
ATOM 926 C C . SER A 1 118 ? 6.443 -2.985 -12.606 1.00 14.54 115 SER A C 1
ATOM 927 O O . SER A 1 118 ? 7.276 -3.872 -12.531 1.00 14.21 115 SER A O 1
ATOM 930 N N . ALA A 1 119 ? 6.747 -1.727 -12.876 1.00 15.54 116 ALA A N 1
ATOM 931 C CA . ALA A 1 119 ? 8.121 -1.276 -12.990 1.00 15.95 116 ALA A CA 1
ATOM 932 C C . ALA A 1 119 ? 8.171 0.123 -12.341 1.00 16.00 116 ALA A C 1
ATOM 933 O O . ALA A 1 119 ? 7.421 1.011 -12.707 1.00 16.14 116 ALA A O 1
ATOM 935 N N . TRP A 1 120 ? 8.963 0.264 -11.287 1.00 16.73 117 TRP A N 1
ATOM 936 C CA . TRP A 1 120 ? 9.244 1.578 -10.732 1.00 17.23 117 TRP A CA 1
ATOM 937 C C . TRP A 1 120 ? 10.661 1.719 -10.259 1.00 17.07 117 TRP A C 1
ATOM 938 O O . TRP A 1 120 ? 11.323 0.743 -9.963 1.00 17.25 117 TRP A O 1
ATOM 949 N N . LEU A 1 121 ? 11.108 2.962 -10.219 1.00 17.26 118 LEU A N 1
ATOM 950 C CA . LEU A 1 121 ? 12.442 3.319 -9.748 1.00 17.53 118 LEU A CA 1
ATOM 951 C C . LEU A 1 121 ? 12.266 3.958 -8.355 1.00 17.89 118 LEU A C 1
ATOM 952 O O . LEU A 1 121 ? 11.534 4.951 -8.193 1.00 17.62 118 LEU A O 1
ATOM 957 N N . GLU A 1 122 ? 12.872 3.349 -7.344 1.00 17.99 119 GLU A N 1
ATOM 958 C CA . GLU A 1 122 ? 12.882 3.909 -6.004 1.00 18.43 119 GLU A CA 1
ATOM 959 C C . GLU A 1 122 ? 14.332 3.839 -5.485 1.00 18.96 119 GLU A C 1
ATOM 960 O O . GLU A 1 122 ? 14.966 2.760 -5.498 1.00 19.03 119 GLU A O 1
ATOM 966 N N . GLY A 1 123 ? 14.858 4.979 -5.023 1.00 19.62 120 GLY A N 1
ATOM 967 C CA . GLY A 1 123 ? 16.309 5.137 -4.885 1.00 19.81 120 GLY A CA 1
ATOM 968 C C . GLY A 1 123 ? 16.815 5.083 -6.317 1.00 20.72 120 GLY A C 1
ATOM 969 O O . GLY A 1 123 ? 16.118 5.523 -7.251 1.00 21.39 120 GLY A O 1
ATOM 970 N N . LYS A 1 124 ? 17.984 4.502 -6.553 1.00 20.96 121 LYS A N 1
ATOM 971 C CA . LYS A 1 124 ? 18.389 4.301 -7.966 1.00 20.53 121 LYS A CA 1
ATOM 972 C C . LYS A 1 124 ? 18.008 2.885 -8.415 1.00 19.98 121 LYS A C 1
ATOM 973 O O . LYS A 1 124 ? 18.568 2.371 -9.382 1.00 20.74 121 LYS A O 1
ATOM 979 N N . ILE A 1 125 ? 17.061 2.257 -7.715 1.00 18.97 122 ILE A N 1
ATOM 980 C CA . ILE A 1 125 ? 16.775 0.843 -7.908 1.00 18.35 122 ILE A CA 1
ATOM 981 C C . ILE A 1 125 ? 15.482 0.626 -8.686 1.00 18.00 122 ILE A C 1
ATOM 982 O O . ILE A 1 125 ? 14.403 1.092 -8.288 1.00 17.39 122 ILE A O 1
ATOM 987 N N . LEU A 1 126 ? 15.611 -0.092 -9.799 1.00 17.53 123 LEU A N 1
ATOM 988 C CA . LEU A 1 126 ? 14.459 -0.598 -10.540 1.00 17.43 123 LEU A CA 1
ATOM 989 C C . LEU A 1 126 ? 13.866 -1.820 -9.833 1.00 18.11 123 LEU A C 1
ATOM 990 O O . LEU A 1 126 ? 14.576 -2.831 -9.619 1.00 17.29 123 LEU A O 1
ATOM 995 N N . PHE A 1 127 ? 12.580 -1.703 -9.460 1.00 18.67 124 PHE A N 1
ATOM 996 C CA . PHE A 1 127 ? 11.773 -2.814 -8.962 1.00 19.50 124 PHE A CA 1
ATOM 997 C C . PHE A 1 127 ? 10.797 -3.253 -10.058 1.00 19.85 124 PHE A C 1
ATOM 998 O O . PHE A 1 127 ? 10.067 -2.438 -10.621 1.00 20.22 124 PHE A O 1
ATOM 1006 N N . LEU A 1 128 ? 10.782 -4.551 -10.334 1.00 20.38 125 LEU A N 1
ATOM 1007 C CA . LEU A 1 128 ? 10.010 -5.107 -11.434 1.00 20.56 125 LEU A CA 1
ATOM 1008 C C . LEU A 1 128 ? 9.329 -6.398 -11.027 1.00 20.32 125 LEU A C 1
ATOM 1009 O O . LEU A 1 128 ? 9.982 -7.337 -10.545 1.00 19.74 125 LEU A O 1
ATOM 1014 N N . ASN A 1 129 ? 8.014 -6.418 -11.249 1.00 20.32 126 ASN A N 1
ATOM 1015 C CA . ASN A 1 129 ? 7.233 -7.638 -11.287 1.00 20.26 126 ASN A CA 1
ATOM 1016 C C . ASN A 1 129 ? 6.864 -7.806 -12.746 1.00 19.68 126 ASN A C 1
ATOM 1017 O O . ASN A 1 129 ? 6.249 -6.900 -13.354 1.00 18.34 126 ASN A O 1
ATOM 1022 N N . PRO A 1 130 ? 7.237 -8.947 -13.338 1.00 19.02 127 PRO A N 1
ATOM 1023 C CA . PRO A 1 130 ? 6.920 -9.100 -14.759 1.00 18.88 127 PRO A CA 1
ATOM 1024 C C . PRO A 1 130 ? 5.427 -9.336 -15.063 1.00 18.81 127 PRO A C 1
ATOM 1025 O O . PRO A 1 130 ? 5.088 -9.434 -16.211 1.00 17.71 127 PRO A O 1
ATOM 1029 N N . GLY A 1 131 ? 4.571 -9.393 -14.033 1.00 19.05 128 GLY A N 1
ATOM 1030 C CA . GLY A 1 131 ? 3.231 -9.943 -14.119 1.00 19.04 128 GLY A CA 1
ATOM 1031 C C . GLY A 1 131 ? 3.230 -11.446 -13.949 1.00 19.72 128 GLY A C 1
ATOM 1032 O O . GLY A 1 131 ? 4.275 -12.066 -13.676 1.00 21.04 128 GLY A O 1
ATOM 1033 N N . SER A 1 132 ? 2.050 -12.056 -14.106 1.00 19.85 129 SER A N 1
ATOM 1034 C CA . SER A 1 132 ? 1.922 -13.510 -14.217 1.00 18.92 129 SER A CA 1
ATOM 1035 C C . SER A 1 132 ? 1.765 -13.978 -15.681 1.00 18.86 129 SER A C 1
ATOM 1036 O O . SER A 1 132 ? 0.878 -13.527 -16.416 1.00 18.30 129 SER A O 1
ATOM 1039 N N . ILE A 1 133 ? 2.627 -14.917 -16.092 1.00 18.73 130 ILE A N 1
ATOM 1040 C CA . ILE A 1 133 ? 2.584 -15.442 -17.456 1.00 18.23 130 ILE A CA 1
ATOM 1041 C C . ILE A 1 133 ? 1.420 -16.440 -17.641 1.00 18.71 130 ILE A C 1
ATOM 1042 O O . ILE A 1 133 ? 1.197 -16.886 -18.746 1.00 18.48 130 ILE A O 1
ATOM 1047 N N . SER A 1 134 ? 0.698 -16.809 -16.558 1.00 18.66 131 SER A N 1
ATOM 1048 C CA . SER A 1 134 ? -0.436 -17.753 -16.631 1.00 17.57 131 SER A CA 1
ATOM 1049 C C . SER A 1 134 ? -1.702 -17.299 -15.938 1.00 17.31 131 SER A C 1
ATOM 1050 O O . SER A 1 134 ? -2.746 -17.730 -16.328 1.00 17.88 131 SER A O 1
ATOM 1053 N N . GLN A 1 135 ? -1.620 -16.467 -14.899 1.00 17.93 132 GLN A N 1
ATOM 1054 C CA . GLN A 1 135 ? -2.775 -16.128 -14.047 1.00 17.77 132 GLN A CA 1
ATOM 1055 C C . GLN A 1 135 ? -2.746 -14.655 -13.709 1.00 18.89 132 GLN A C 1
ATOM 1056 O O . GLN A 1 135 ? -2.425 -14.265 -12.565 1.00 19.88 132 GLN A O 1
ATOM 1062 N N . PRO A 1 136 ? -3.018 -13.815 -14.718 1.00 18.74 133 PRO A N 1
ATOM 1063 C CA . PRO A 1 136 ? -2.999 -12.380 -14.544 1.00 18.10 133 PRO A CA 1
ATOM 1064 C C . PRO A 1 136 ? -4.061 -11.873 -13.555 1.00 17.76 133 PRO A C 1
ATOM 1065 O O . PRO A 1 136 ? -5.177 -12.406 -13.496 1.00 18.22 133 PRO A O 1
ATOM 1069 N N . ARG A 1 137 ? -3.679 -10.876 -12.769 1.00 17.25 134 ARG A N 1
ATOM 1070 C CA . ARG A 1 137 ? -4.558 -10.249 -11.791 1.00 17.34 134 ARG A CA 1
ATOM 1071 C C . ARG A 1 137 ? -4.432 -8.742 -11.924 1.00 17.21 134 ARG A C 1
ATOM 1072 O O . ARG A 1 137 ? -3.543 -8.219 -12.628 1.00 16.45 134 ARG A O 1
ATOM 1080 N N . GLY A 1 138 ? -5.345 -8.049 -11.255 1.00 17.86 135 GLY A N 1
ATOM 1081 C CA . GLY A 1 138 ? -5.464 -6.600 -11.372 1.00 17.94 135 GLY A CA 1
ATOM 1082 C C . GLY A 1 138 ? -6.124 -6.157 -12.657 1.00 18.26 135 GLY A C 1
ATOM 1083 O O . GLY A 1 138 ? -6.955 -6.879 -13.233 1.00 16.37 135 GLY A O 1
ATOM 1084 N N . THR A 1 139 ? -5.720 -4.962 -13.110 1.00 19.46 136 THR A N 1
ATOM 1085 C CA . THR A 1 139 ? -6.414 -4.282 -14.211 1.00 20.17 136 THR A CA 1
ATOM 1086 C C . THR A 1 139 ? -6.102 -4.885 -15.573 1.00 20.60 136 THR A C 1
ATOM 1087 O O . THR A 1 139 ? -6.919 -4.766 -16.444 1.00 21.94 136 THR A O 1
ATOM 1091 N N . ILE A 1 140 ? -4.921 -5.487 -15.756 1.00 21.49 137 ILE A N 1
ATOM 1092 C CA . ILE A 1 140 ? -4.502 -6.086 -17.014 1.00 21.42 137 ILE A CA 1
ATOM 1093 C C . ILE A 1 140 ? -4.758 -7.583 -16.950 1.00 22.31 137 ILE A C 1
ATOM 1094 O O . ILE A 1 140 ? -4.246 -8.255 -16.072 1.00 22.09 137 ILE A O 1
ATOM 1099 N N . ARG A 1 141 ? -5.626 -8.077 -17.830 1.00 22.66 138 ARG A N 1
ATOM 1100 C CA . ARG A 1 141 ? -6.073 -9.449 -17.778 1.00 24.32 138 ARG A CA 1
ATOM 1101 C C . ARG A 1 141 ? -5.301 -10.323 -18.747 1.00 24.50 138 ARG A C 1
ATOM 1102 O O . ARG A 1 141 ? -5.699 -11.434 -19.025 1.00 26.53 138 ARG A O 1
ATOM 1110 N N . GLU A 1 142 ? -4.192 -9.826 -19.239 1.00 24.24 139 GLU A N 1
ATOM 1111 C CA . GLU A 1 142 ? -3.388 -10.490 -20.261 1.00 23.23 139 GLU A CA 1
ATOM 1112 C C . GLU A 1 142 ? -2.192 -11.134 -19.530 1.00 22.45 139 GLU A C 1
ATOM 1113 O O . GLU A 1 142 ? -1.612 -10.535 -18.619 1.00 22.50 139 GLU A O 1
ATOM 1119 N N . CYS A 1 143 ? -1.850 -12.351 -19.932 1.00 21.70 140 CYS A N 1
ATOM 1120 C CA . CYS A 1 143 ? -0.655 -13.032 -19.435 1.00 21.06 140 CYS A CA 1
ATOM 1121 C C . CYS A 1 143 ? 0.571 -12.316 -20.000 1.00 21.06 140 CYS A C 1
ATOM 1122 O O . CYS A 1 143 ? 0.637 -12.000 -21.214 1.00 20.67 140 CYS A O 1
ATOM 1125 N N . LEU A 1 144 ? 1.522 -12.025 -19.111 1.00 21.04 141 LEU A N 1
ATOM 1126 C CA . LEU A 1 144 ? 2.670 -11.202 -19.451 1.00 19.79 141 LEU A CA 1
ATOM 1127 C C . LEU A 1 144 ? 3.924 -11.722 -18.819 1.00 19.77 141 LEU A C 1
ATOM 1128 O O . LEU A 1 144 ? 3.882 -12.393 -17.795 1.00 18.58 141 LEU A O 1
ATOM 1133 N N . TYR A 1 145 ? 5.037 -11.445 -19.495 1.00 20.20 142 TYR A N 1
ATOM 1134 C CA . TYR A 1 145 ? 6.366 -11.427 -18.910 1.00 20.55 142 TYR A CA 1
ATOM 1135 C C . TYR A 1 145 ? 7.042 -10.108 -19.334 1.00 20.99 14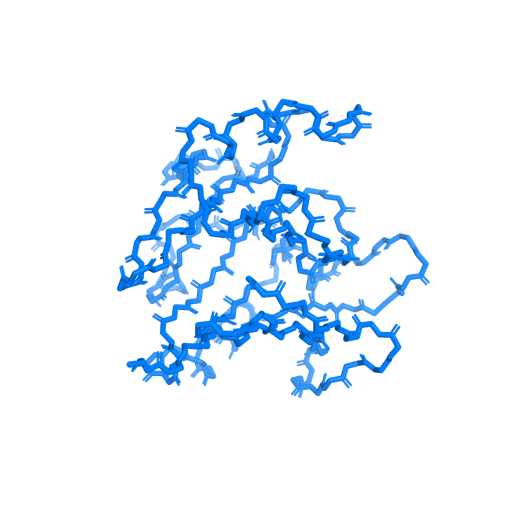2 TYR A C 1
ATOM 1136 O O . TYR A 1 145 ? 6.437 -9.268 -20.009 1.00 21.21 142 TYR A O 1
ATOM 1145 N N . ALA A 1 146 ? 8.283 -9.922 -18.917 1.00 21.53 143 ALA A N 1
ATOM 1146 C CA . ALA A 1 146 ? 8.987 -8.638 -19.080 1.00 21.55 143 ALA A CA 1
ATOM 1147 C C . ALA A 1 146 ? 10.371 -8.806 -19.723 1.00 21.51 143 ALA A C 1
ATOM 1148 O O . ALA A 1 146 ? 11.077 -9.800 -19.521 1.00 21.37 143 ALA A O 1
ATOM 1150 N N . ARG A 1 147 ? 10.704 -7.817 -20.532 1.00 22.76 144 ARG A N 1
ATOM 1151 C CA . ARG A 1 147 ? 12.047 -7.588 -21.067 1.00 23.93 144 ARG A CA 1
ATOM 1152 C C . ARG A 1 147 ? 12.617 -6.282 -20.497 1.00 23.79 144 ARG A C 1
ATOM 1153 O O . ARG A 1 147 ? 11.960 -5.234 -20.566 1.00 24.91 144 ARG A O 1
ATOM 1161 N N . VAL A 1 148 ? 13.816 -6.345 -19.931 1.00 24.27 145 VAL A N 1
ATOM 1162 C CA . VAL A 1 148 ? 14.530 -5.142 -19.502 1.00 24.54 145 VAL A CA 1
ATOM 1163 C C . VAL A 1 148 ? 15.806 -4.949 -20.352 1.00 24.84 145 VAL A C 1
ATOM 1164 O O . VAL A 1 148 ? 16.609 -5.874 -20.489 1.00 23.97 145 VAL A O 1
ATOM 1168 N N . GLU A 1 149 ? 15.969 -3.747 -20.911 1.00 24.82 146 GLU A N 1
ATOM 1169 C CA . GLU A 1 149 ? 17.226 -3.366 -21.574 1.00 26.12 146 GLU A CA 1
ATOM 1170 C C . GLU A 1 149 ? 18.018 -2.401 -20.693 1.00 25.74 146 GLU A C 1
ATOM 1171 O O . GLU A 1 149 ? 17.478 -1.450 -20.124 1.00 25.68 146 GLU A O 1
ATOM 1177 N N . ILE A 1 150 ? 19.288 -2.732 -20.486 1.00 26.00 147 ILE A N 1
ATOM 1178 C CA . ILE A 1 150 ? 20.089 -2.045 -19.480 1.00 25.96 147 ILE A CA 1
ATOM 1179 C C . ILE A 1 150 ? 21.292 -1.446 -20.145 1.00 25.76 147 ILE A C 1
ATOM 1180 O O . ILE A 1 150 ? 22.012 -2.146 -20.834 1.00 25.80 147 ILE A O 1
ATOM 1185 N N . ASP A 1 151 ? 21.498 -0.151 -19.948 1.00 26.38 148 ASP A N 1
ATOM 1186 C CA . ASP A 1 151 ? 22.808 0.449 -20.220 1.00 27.36 148 ASP A CA 1
ATOM 1187 C C . ASP A 1 151 ? 23.115 1.532 -19.173 1.00 27.23 148 ASP A C 1
ATOM 1188 O O . ASP A 1 151 ? 22.374 1.656 -18.187 1.00 26.61 148 ASP A O 1
ATOM 1193 N N . ASP A 1 152 ? 24.216 2.264 -19.352 1.00 27.42 149 ASP A N 1
ATOM 1194 C CA . ASP A 1 152 ? 24.634 3.258 -18.352 1.00 28.01 149 ASP A CA 1
ATOM 1195 C C . ASP A 1 152 ? 23.624 4.383 -18.122 1.00 27.81 149 ASP A C 1
ATOM 1196 O O . ASP A 1 152 ? 23.565 4.930 -17.037 1.00 27.71 149 ASP A O 1
ATOM 1201 N N . SER A 1 153 ? 22.806 4.686 -19.128 1.00 27.93 150 SER A N 1
ATOM 1202 C CA . SER A 1 153 ? 21.890 5.829 -19.089 1.00 27.42 150 SER A CA 1
ATOM 1203 C C . SER A 1 153 ? 20.443 5.479 -18.733 1.00 26.95 150 SER A C 1
ATOM 1204 O O . SER A 1 153 ? 19.723 6.306 -18.162 1.00 25.99 150 SER A O 1
ATOM 1207 N N . TYR A 1 154 ? 20.030 4.266 -19.075 1.00 27.08 151 TYR A N 1
ATOM 1208 C CA . TYR A 1 154 ? 18.649 3.844 -19.017 1.00 26.62 151 TYR A CA 1
ATOM 1209 C C . TYR A 1 154 ? 18.409 2.415 -18.627 1.00 25.68 151 TYR A C 1
ATOM 1210 O O . TYR A 1 154 ? 19.121 1.545 -19.012 1.00 26.24 151 TYR A O 1
ATOM 1219 N N . PHE A 1 155 ? 17.339 2.197 -17.902 1.00 24.71 152 PHE A N 1
ATOM 1220 C CA . PHE A 1 155 ? 16.594 0.936 -17.918 1.00 23.98 152 PHE A CA 1
ATOM 1221 C C . PHE A 1 155 ? 15.376 1.132 -18.835 1.00 24.05 152 PHE A C 1
ATOM 1222 O O . PHE A 1 155 ? 14.615 2.090 -18.674 1.00 23.45 152 PHE A O 1
ATOM 1230 N N . LYS A 1 156 ? 15.180 0.213 -19.778 1.00 24.08 153 LYS A N 1
ATOM 1231 C CA . LYS A 1 156 ? 13.990 0.231 -20.625 1.00 23.95 153 LYS A CA 1
ATOM 1232 C C . LYS A 1 156 ? 13.209 -1.039 -20.313 1.00 23.58 153 LYS A C 1
ATOM 1233 O O . LYS A 1 156 ? 13.754 -2.124 -20.420 1.00 23.69 153 LYS A O 1
ATOM 1239 N N . VAL A 1 157 ? 11.955 -0.897 -19.880 1.00 23.44 154 VAL A N 1
ATOM 1240 C CA . VAL A 1 157 ? 11.085 -2.053 -19.590 1.00 22.54 154 VAL A CA 1
ATOM 1241 C C . VAL A 1 157 ? 9.901 -2.161 -20.561 1.00 22.48 154 VAL A C 1
ATOM 1242 O O . VAL A 1 157 ? 9.146 -1.212 -20.759 1.00 22.15 154 VAL A O 1
ATOM 1246 N N . ASP A 1 158 ? 9.779 -3.321 -21.195 1.00 23.01 155 ASP A N 1
ATOM 1247 C CA . ASP A 1 158 ? 8.604 -3.661 -21.993 1.00 22.24 155 ASP A CA 1
ATOM 1248 C C . ASP A 1 158 ? 7.960 -4.894 -21.431 1.00 22.29 155 ASP A C 1
ATOM 1249 O O . ASP A 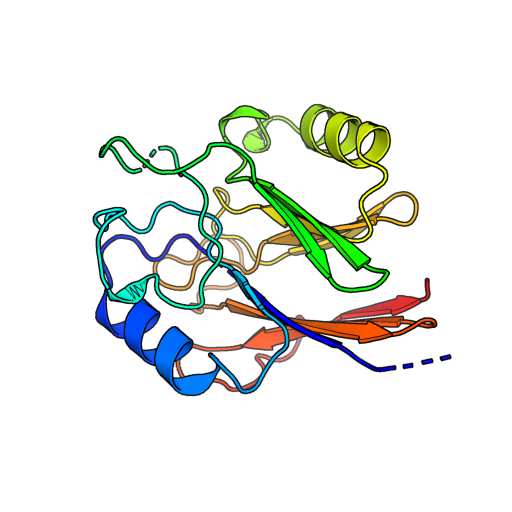1 158 ? 8.647 -5.811 -20.990 1.00 21.99 155 ASP A O 1
ATOM 1254 N N . PHE A 1 159 ? 6.634 -4.918 -21.448 1.00 22.20 156 PHE A N 1
ATOM 1255 C CA . PHE A 1 159 ? 5.908 -6.127 -21.105 1.00 22.07 156 PHE A CA 1
ATOM 1256 C C . PHE A 1 159 ? 5.426 -6.844 -22.361 1.00 21.45 156 PHE A C 1
ATOM 1257 O O . PHE A 1 159 ? 4.965 -6.223 -23.283 1.00 21.21 156 PHE A O 1
ATOM 1265 N N . LEU A 1 160 ? 5.587 -8.169 -22.370 1.00 21.46 157 LEU A N 1
ATOM 1266 C CA . LEU A 1 160 ? 5.430 -8.990 -23.573 1.00 21.42 157 LEU A CA 1
ATOM 1267 C C . LEU A 1 160 ? 4.354 -10.013 -23.333 1.00 20.28 157 LEU A C 1
ATOM 1268 O O . LEU A 1 160 ? 4.168 -10.496 -22.219 1.00 19.25 157 LEU A O 1
ATOM 1273 N N . THR A 1 161 ? 3.626 -10.321 -24.393 1.00 20.17 158 THR A N 1
ATOM 1274 C CA . THR A 1 161 ? 2.560 -11.278 -24.313 1.00 18.83 158 THR A CA 1
ATOM 1275 C C . THR A 1 161 ? 3.151 -12.662 -24.512 1.00 19.26 158 THR A C 1
ATOM 1276 O O . THR A 1 161 ? 4.355 -12.823 -24.774 1.00 18.50 158 THR A O 1
ATOM 1280 N N . ARG A 1 162 ? 2.288 -13.669 -24.374 1.00 18.76 159 ARG A N 1
ATOM 1281 C CA . ARG A 1 162 ? 2.668 -15.063 -24.622 1.00 17.47 159 ARG A CA 1
ATOM 1282 C C . ARG A 1 162 ? 2.982 -15.359 -26.082 1.00 17.91 159 ARG A C 1
ATOM 1283 O O . ARG A 1 162 ? 3.492 -16.463 -26.400 1.00 18.87 159 ARG A O 1
ATOM 1291 N N . ASP A 1 163 ? 2.694 -14.394 -26.962 1.00 17.19 160 ASP A N 1
ATOM 1292 C CA . ASP A 1 163 ? 3.147 -14.442 -28.347 1.00 17.11 160 ASP A CA 1
ATOM 1293 C C . ASP A 1 163 ? 4.375 -13.576 -28.585 1.00 16.70 160 ASP A C 1
ATOM 1294 O O . ASP A 1 163 ? 4.817 -13.436 -29.718 1.00 15.67 160 ASP A O 1
ATOM 1299 N N . HIS A 1 164 ? 4.918 -13.006 -27.503 1.00 17.10 161 HIS A N 1
ATOM 1300 C CA . HIS A 1 164 ? 6.222 -12.341 -27.499 1.00 16.48 161 HIS A CA 1
ATOM 1301 C C . HIS A 1 164 ? 6.158 -10.988 -28.196 1.00 16.99 161 HIS A C 1
ATOM 1302 O O . HIS A 1 164 ? 7.123 -10.537 -28.829 1.00 15.75 161 HIS A O 1
ATOM 1309 N N . GLU A 1 165 ? 5.006 -10.332 -28.060 1.00 17.68 162 GLU A N 1
ATOM 1310 C CA . GLU A 1 165 ? 4.785 -9.008 -28.652 1.00 17.45 162 GLU A CA 1
ATOM 1311 C C . GLU A 1 165 ? 4.709 -8.036 -27.509 1.00 17.53 162 GLU A C 1
ATOM 1312 O O . GLU A 1 165 ? 4.187 -8.390 -26.458 1.00 18.04 162 GLU A O 1
ATOM 1318 N N . VAL A 1 166 ? 5.162 -6.801 -27.718 1.00 17.76 163 VAL A N 1
ATOM 1319 C CA . VAL A 1 166 ? 5.034 -5.767 -26.699 1.00 17.45 163 VAL A CA 1
ATOM 1320 C C . VAL A 1 166 ? 3.541 -5.500 -26.489 1.00 17.82 163 VAL A C 1
ATOM 1321 O O . VAL A 1 166 ? 2.767 -5.382 -27.442 1.00 18.54 163 VAL A O 1
ATOM 1325 N N . TYR A 1 167 ? 3.129 -5.491 -25.238 1.00 18.03 164 TYR A N 1
ATOM 1326 C CA . TYR A 1 167 ? 1.793 -5.071 -24.905 1.00 18.52 164 TYR A CA 1
ATOM 1327 C C . TYR A 1 167 ? 1.799 -3.560 -24.602 1.00 19.16 164 TYR A C 1
ATOM 1328 O O . TYR A 1 167 ? 2.515 -3.088 -23.720 1.00 19.92 164 TYR A O 1
ATOM 1337 N N . PRO A 1 168 ? 1.048 -2.790 -25.375 1.00 19.71 165 PRO A N 1
ATOM 1338 C CA . PRO A 1 168 ? 1.131 -1.340 -25.247 1.00 20.16 165 PRO A CA 1
ATOM 1339 C C . PRO A 1 168 ? 0.471 -0.757 -24.008 1.00 20.79 165 PRO A C 1
ATOM 1340 O O . PRO A 1 168 ? -0.472 -1.311 -23.507 1.00 20.62 165 PRO A O 1
ATOM 1344 N N . GLY A 1 169 ? 1.015 0.354 -23.518 1.00 21.62 166 GLY A N 1
ATOM 1345 C CA . GLY A 1 169 ? 0.436 1.100 -22.437 1.00 22.13 166 GLY A CA 1
ATOM 1346 C C . GLY A 1 169 ? 1.084 0.806 -21.120 1.00 22.12 166 GLY A C 1
ATOM 1347 O O . GLY A 1 169 ? 0.694 1.405 -20.115 1.00 23.60 166 GLY A O 1
ATOM 1348 N N . LEU A 1 170 ? 2.038 -0.117 -21.139 1.00 22.82 167 LEU A N 1
ATOM 1349 C CA . LEU A 1 170 ? 2.813 -0.589 -19.969 1.00 23.93 167 LEU A CA 1
ATOM 1350 C C . LEU A 1 170 ? 4.321 -0.348 -20.016 1.00 24.47 167 LEU A C 1
ATOM 1351 O O . LEU A 1 170 ? 4.975 -0.487 -18.996 1.00 26.42 167 LEU A O 1
ATOM 1356 N N . SER A 1 171 ? 4.883 0.021 -21.163 1.00 25.84 168 SER A N 1
ATOM 1357 C CA . SER A 1 171 ? 6.339 0.205 -21.285 1.00 25.73 168 SER A CA 1
ATOM 1358 C C . SER A 1 171 ? 6.788 1.412 -20.479 1.00 26.74 168 SER A C 1
ATOM 1359 O O . SER A 1 171 ? 6.054 2.354 -20.355 1.00 27.63 168 SER A O 1
ATOM 1362 N N . LYS A 1 172 ? 7.989 1.353 -19.907 1.00 28.04 169 LYS A N 1
ATOM 1363 C CA . LYS A 1 172 ? 8.566 2.474 -19.170 1.00 27.25 169 LYS A CA 1
ATOM 1364 C C . LYS A 1 172 ? 10.055 2.605 -19.474 1.00 27.01 169 LYS A C 1
ATOM 1365 O O . LYS A 1 172 ? 10.740 1.620 -19.674 1.00 26.85 169 LYS A O 1
ATOM 1371 N N . GLU A 1 173 ? 10.542 3.837 -19.492 1.00 27.22 170 GLU A N 1
ATOM 1372 C CA . GLU A 1 173 ? 11.963 4.100 -19.596 1.00 27.10 170 GLU A CA 1
ATOM 1373 C C . GLU A 1 173 ? 12.384 4.920 -18.396 1.00 26.12 170 GLU A C 1
ATOM 1374 O O . GLU A 1 173 ? 11.773 5.939 -18.136 1.00 25.46 170 GLU A O 1
ATOM 1380 N N . PHE A 1 174 ? 13.413 4.458 -17.678 1.00 25.36 171 PHE A N 1
ATOM 1381 C CA . PHE A 1 174 ? 13.961 5.154 -16.509 1.00 25.55 171 PHE A CA 1
ATOM 1382 C C . PHE A 1 174 ? 15.403 5.610 -16.769 1.00 25.50 171 PHE A C 1
ATOM 1383 O O . PHE A 1 174 ? 16.232 4.831 -17.238 1.00 25.70 171 PHE A O 1
ATOM 1391 N N . SER A 1 175 ? 15.729 6.858 -16.471 1.00 25.44 172 SER A N 1
ATOM 1392 C CA . SER A 1 175 ? 17.138 7.254 -16.544 1.00 25.85 172 SER A CA 1
ATOM 1393 C C . SER A 1 175 ? 17.837 7.010 -15.202 1.00 26.03 172 SER A C 1
ATOM 1394 O O . SER A 1 175 ? 17.248 7.176 -14.132 1.00 25.98 172 SER A O 1
ATOM 1397 N N . ARG A 1 176 ? 19.106 6.625 -15.297 1.00 26.51 173 ARG A N 1
ATOM 1398 C CA . ARG A 1 176 ? 19.884 6.091 -14.178 1.00 26.67 173 ARG A CA 1
ATOM 1399 C C . ARG A 1 176 ? 20.917 7.089 -13.628 1.00 26.36 173 ARG A C 1
ATOM 1400 O O . ARG A 1 176 ? 21.080 8.170 -14.185 1.00 26.59 173 ARG A O 1
#

InterPro domains:
  IPR000979 Phosphodiesterase MJ0936/Vps29 [PTHR11124] (5-139)
  IPR000979 Phosphodiesterase MJ0936/Vps29 [TIGR00040] (6-150)
  IPR024654 Calcineurin-like phosphoesterase domain, lpxH-type [PF12850] (6-149)
  IPR029052 Metallo-dependent phosphatase-like [G3DSA:3.60.21.10] (1-173)
  IPR029052 Metallo-dependent phosphatase-like [SSF56300] (5-167)
  IPR041802 YfcE-like, metallophosphatase domain [cd00841] (6-157)

CATH classification: 3.60.21.10